Protein AF-A0A7C2QYY4-F1 (afdb_monomer_lite)

Structure (mmCIF, N/CA/C/O backbone):
data_AF-A0A7C2QYY4-F1
#
_entry.id   AF-A0A7C2QYY4-F1
#
loop_
_atom_site.group_PDB
_atom_site.id
_atom_site.type_symbol
_atom_site.label_atom_id
_atom_site.label_alt_id
_atom_site.label_comp_id
_atom_site.label_asym_id
_atom_site.label_entity_id
_atom_site.label_seq_id
_atom_site.pdbx_PDB_ins_code
_atom_site.Cartn_x
_atom_site.Cartn_y
_atom_site.Cartn_z
_atom_site.occupancy
_atom_site.B_iso_or_equiv
_atom_site.auth_seq_id
_atom_site.auth_comp_id
_atom_site.auth_asym_id
_atom_site.auth_atom_id
_atom_site.pdbx_PDB_model_num
ATOM 1 N N . GLY A 1 1 ? -17.687 -6.686 -1.451 1.00 63.34 1 GLY A N 1
ATOM 2 C CA . GLY A 1 1 ? -17.752 -5.262 -1.857 1.00 63.34 1 GLY A CA 1
ATOM 3 C C . GLY A 1 1 ? -17.688 -4.257 -0.705 1.00 63.34 1 GLY A C 1
ATOM 4 O O . GLY A 1 1 ? -16.712 -3.523 -0.603 1.00 63.34 1 GLY A O 1
ATOM 5 N N . ARG A 1 2 ? -18.720 -4.170 0.155 1.00 78.81 2 ARG A N 1
ATOM 6 C CA . ARG A 1 2 ? -18.873 -3.066 1.136 1.00 78.81 2 ARG A CA 1
ATOM 7 C C . ARG A 1 2 ? -17.776 -2.995 2.211 1.00 78.81 2 ARG A C 1
ATOM 9 O O . ARG A 1 2 ? -17.298 -1.902 2.499 1.00 78.81 2 ARG A O 1
ATOM 16 N N . ILE A 1 3 ? -17.348 -4.136 2.757 1.00 80.62 3 ILE A N 1
ATOM 17 C CA . ILE A 1 3 ? -16.317 -4.194 3.812 1.00 80.62 3 ILE A CA 1
ATOM 18 C C . ILE A 1 3 ? -14.969 -3.675 3.295 1.00 80.62 3 ILE A C 1
ATOM 20 O O . ILE A 1 3 ? -14.390 -2.785 3.907 1.00 80.62 3 ILE A O 1
ATOM 24 N N . ILE A 1 4 ? -14.520 -4.131 2.120 1.00 79.12 4 ILE A N 1
ATOM 25 C CA . ILE A 1 4 ? -13.267 -3.666 1.499 1.00 79.12 4 ILE A CA 1
ATOM 26 C C . ILE A 1 4 ? -13.304 -2.154 1.250 1.00 79.12 4 ILE A C 1
ATOM 28 O O . ILE A 1 4 ? -12.349 -1.446 1.565 1.00 79.12 4 ILE A O 1
ATOM 32 N N . ARG A 1 5 ? -14.428 -1.622 0.751 1.00 82.69 5 ARG A N 1
ATOM 33 C CA . ARG A 1 5 ? -14.584 -0.175 0.535 1.00 82.69 5 ARG A CA 1
ATOM 34 C C . ARG A 1 5 ? -14.480 0.622 1.841 1.00 82.69 5 ARG A C 1
ATOM 36 O O . ARG A 1 5 ? -13.918 1.712 1.830 1.00 82.69 5 ARG A O 1
ATOM 43 N N . ARG A 1 6 ? -14.981 0.073 2.953 1.00 85.06 6 ARG A N 1
ATOM 44 C CA . ARG A 1 6 ? -14.900 0.691 4.285 1.00 85.06 6 ARG A CA 1
ATOM 45 C C . ARG A 1 6 ? -13.484 0.623 4.861 1.00 85.06 6 ARG A C 1
ATOM 47 O O . ARG A 1 6 ? -12.974 1.640 5.314 1.00 85.06 6 ARG A O 1
ATOM 54 N N . LEU A 1 7 ? -12.832 -0.539 4.785 1.00 82.81 7 LEU A N 1
ATOM 55 C CA . LEU A 1 7 ? -11.464 -0.740 5.282 1.00 82.81 7 LEU A CA 1
ATOM 56 C C . LEU A 1 7 ? -10.442 0.107 4.514 1.00 82.81 7 LEU A C 1
ATOM 58 O O . LEU A 1 7 ? -9.518 0.656 5.103 1.00 82.81 7 LEU A O 1
ATOM 62 N N . THR A 1 8 ? -10.642 0.274 3.207 1.00 87.88 8 THR A N 1
ATOM 63 C CA . THR A 1 8 ? -9.745 1.062 2.351 1.00 87.88 8 THR A CA 1
ATOM 64 C C . THR A 1 8 ? -10.078 2.560 2.315 1.00 87.88 8 THR A C 1
ATOM 66 O O . THR A 1 8 ? -9.421 3.307 1.590 1.00 87.88 8 THR A O 1
ATOM 69 N N . TYR A 1 9 ? -11.080 3.037 3.066 1.00 89.12 9 TYR A N 1
ATOM 70 C CA . TYR A 1 9 ? -11.494 4.448 3.043 1.00 89.12 9 TYR A CA 1
ATOM 71 C C . TYR A 1 9 ? -10.415 5.398 3.590 1.00 89.12 9 TYR A C 1
ATOM 73 O O . TYR A 1 9 ? -10.265 6.507 3.092 1.00 89.12 9 TYR A O 1
ATOM 81 N N . SER A 1 10 ? -9.620 4.955 4.568 1.00 89.31 10 SER A N 1
ATOM 82 C CA . SER A 1 10 ? -8.531 5.741 5.176 1.00 89.31 10 SER A CA 1
ATOM 83 C C . SER A 1 10 ? -7.214 5.718 4.381 1.00 89.31 10 SER A C 1
ATOM 85 O O . SER A 1 10 ? -6.223 6.357 4.768 1.00 89.31 10 SER A O 1
ATOM 87 N N . LEU A 1 11 ? -7.169 4.955 3.285 1.00 96.75 11 LEU A N 1
ATOM 88 C CA . LEU A 1 11 ? -5.996 4.827 2.429 1.00 96.75 11 LEU A CA 1
ATOM 89 C C . LEU A 1 11 ? -5.952 5.952 1.396 1.00 96.75 11 LEU A C 1
ATOM 91 O O . LEU A 1 11 ? -6.969 6.295 0.792 1.00 96.75 11 LEU A O 1
ATOM 95 N N . SER A 1 12 ? -4.752 6.478 1.136 1.00 97.62 12 SER A N 1
ATOM 96 C CA . SER A 1 12 ? -4.541 7.332 -0.038 1.00 97.62 12 SER A CA 1
ATOM 97 C C . SER A 1 12 ? -4.778 6.532 -1.331 1.00 97.62 12 SER A C 1
ATOM 99 O O . SER A 1 12 ? -4.698 5.299 -1.303 1.00 97.62 12 SER A O 1
ATOM 101 N N . PRO A 1 13 ? -5.011 7.182 -2.487 1.00 96.94 13 PRO A N 1
ATOM 102 C CA . PRO A 1 13 ? -5.182 6.473 -3.758 1.00 96.94 13 PRO A CA 1
ATOM 103 C C . PRO A 1 13 ? -4.037 5.494 -4.068 1.00 96.94 13 PRO A C 1
ATOM 105 O O . PRO A 1 13 ? -4.291 4.349 -4.435 1.00 96.94 13 PRO A O 1
ATOM 108 N N . LYS A 1 14 ? -2.785 5.903 -3.812 1.00 98.12 14 LYS A N 1
ATOM 109 C CA . LYS A 1 14 ? -1.586 5.064 -3.995 1.00 98.12 14 LYS A CA 1
ATOM 110 C C . LYS A 1 14 ? -1.549 3.869 -3.036 1.00 98.12 14 LYS A C 1
ATOM 112 O O . LYS A 1 14 ? -1.265 2.752 -3.450 1.00 98.12 14 LYS A O 1
ATOM 117 N N . GLN A 1 15 ? -1.880 4.082 -1.763 1.00 98.38 15 GLN A N 1
ATOM 118 C CA . GLN A 1 15 ? -1.974 3.001 -0.774 1.00 98.38 15 GLN A CA 1
ATOM 119 C C . GLN A 1 15 ? -3.072 2.000 -1.143 1.00 98.38 15 GLN A C 1
ATOM 121 O O . GLN A 1 15 ? -2.861 0.795 -1.048 1.00 98.38 15 GLN A O 1
ATOM 126 N N . LYS A 1 16 ? -4.232 2.498 -1.586 1.00 97.31 16 LYS A N 1
ATOM 127 C CA . LYS A 1 16 ? -5.381 1.675 -1.966 1.00 97.31 16 LYS A CA 1
ATOM 128 C C . LYS A 1 16 ? -5.063 0.787 -3.162 1.00 97.31 16 LYS A C 1
ATOM 130 O O . LYS A 1 16 ? -5.325 -0.406 -3.079 1.00 97.31 16 LYS A O 1
ATOM 135 N N . ILE A 1 17 ? -4.506 1.343 -4.241 1.00 97.31 17 ILE A N 1
ATOM 136 C CA . ILE A 1 17 ? -4.243 0.550 -5.447 1.00 97.31 17 ILE A CA 1
ATOM 137 C C . ILE A 1 17 ? -3.188 -0.528 -5.191 1.00 97.31 17 ILE A C 1
ATOM 139 O O . ILE A 1 17 ? -3.413 -1.682 -5.534 1.00 97.31 17 ILE A O 1
ATOM 143 N N . VAL A 1 18 ? -2.102 -0.194 -4.486 1.00 98.38 18 VAL A N 1
ATOM 144 C CA . VAL A 1 18 ? -1.064 -1.172 -4.135 1.00 98.38 18 VAL A CA 1
ATOM 145 C C . VAL A 1 18 ? 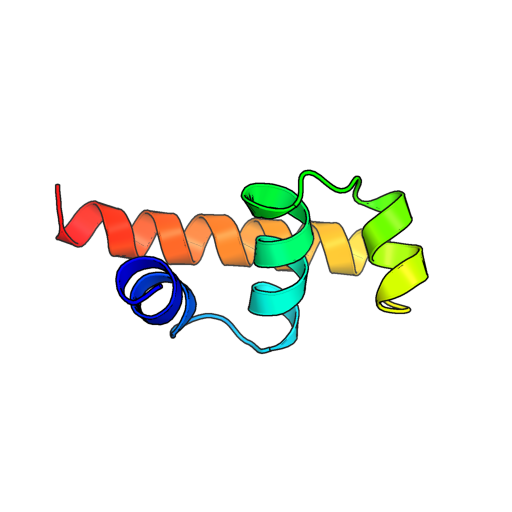-1.609 -2.259 -3.200 1.00 98.38 18 VAL A C 1
ATOM 147 O O . VAL A 1 18 ? -1.297 -3.431 -3.385 1.00 98.38 18 VAL A O 1
ATOM 150 N N . PHE A 1 19 ? -2.446 -1.897 -2.222 1.00 97.50 19 PHE A N 1
ATOM 151 C CA . PHE A 1 19 ? -3.083 -2.870 -1.332 1.00 97.50 19 PHE A CA 1
ATOM 152 C C . PHE A 1 19 ? -4.000 -3.831 -2.090 1.00 97.50 19 PHE A C 1
ATOM 154 O O . PHE A 1 19 ? -3.908 -5.033 -1.887 1.00 97.50 19 PHE A O 1
ATOM 161 N N . VAL A 1 20 ? -4.864 -3.313 -2.968 1.00 95.88 20 VAL A N 1
ATOM 162 C CA . VAL A 1 20 ? -5.786 -4.140 -3.761 1.00 95.88 20 VAL A CA 1
ATOM 163 C C . VAL A 1 20 ? -5.004 -5.105 -4.649 1.00 95.88 20 VAL A C 1
ATOM 165 O O . VAL A 1 20 ? -5.223 -6.308 -4.568 1.00 95.88 20 VAL A O 1
ATOM 168 N N . LEU A 1 21 ?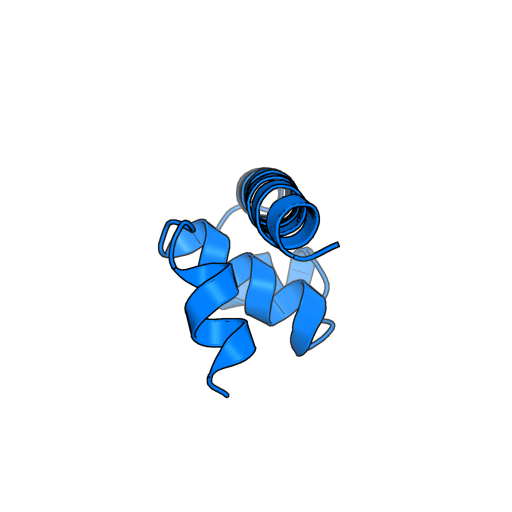 -4.044 -4.598 -5.427 1.00 97.69 21 LEU A N 1
ATOM 169 C CA . LEU A 1 21 ? -3.260 -5.432 -6.337 1.00 97.69 21 LEU A CA 1
ATOM 170 C C . LEU A 1 21 ? -2.432 -6.496 -5.597 1.00 97.69 21 LEU A C 1
ATOM 172 O O . LEU A 1 21 ? -2.291 -7.607 -6.089 1.00 97.69 21 LEU A O 1
ATOM 176 N N . SER A 1 22 ? -1.900 -6.185 -4.412 1.00 98.12 22 SER A N 1
ATOM 177 C CA . SER A 1 22 ? -1.089 -7.145 -3.655 1.00 98.12 22 SER A CA 1
ATOM 178 C C . SER A 1 22 ? -1.926 -8.155 -2.868 1.00 98.12 22 SER A C 1
ATOM 180 O O . SER A 1 22 ? -1.660 -9.347 -2.945 1.00 98.12 22 SER A O 1
ATOM 182 N N . GLU A 1 23 ? -2.907 -7.700 -2.086 1.00 95.56 23 GLU A N 1
ATOM 183 C CA . GLU A 1 23 ? -3.610 -8.543 -1.105 1.00 95.56 23 GLU A CA 1
ATOM 184 C C . GLU A 1 23 ? -4.860 -9.211 -1.668 1.00 95.56 23 GLU A C 1
ATOM 186 O O . GLU A 1 23 ? -5.279 -10.247 -1.161 1.00 95.56 23 GLU A O 1
ATOM 191 N N . LEU A 1 24 ? -5.493 -8.598 -2.672 1.00 93.44 24 LEU A N 1
ATOM 192 C CA . LEU A 1 24 ? -6.719 -9.129 -3.270 1.00 93.44 24 LEU A CA 1
ATOM 193 C C . LEU A 1 24 ? -6.429 -9.847 -4.585 1.00 93.44 24 LEU A C 1
ATOM 195 O O . LEU A 1 24 ? -6.972 -10.922 -4.808 1.00 93.44 24 LEU A O 1
ATOM 199 N N . GLU A 1 25 ? -5.552 -9.279 -5.415 1.00 96.19 25 GLU A N 1
ATOM 200 C CA . GLU A 1 25 ? -5.181 -9.867 -6.712 1.00 96.19 25 GLU A CA 1
ATOM 201 C C . GLU A 1 25 ? -3.906 -10.731 -6.643 1.00 96.19 25 GLU A C 1
ATOM 203 O O . GLU A 1 25 ? -3.572 -11.416 -7.605 1.00 96.19 25 GLU A O 1
ATOM 208 N N . GLY A 1 26 ? -3.177 -10.721 -5.519 1.00 97.94 26 GLY A N 1
ATOM 209 C CA . GLY A 1 26 ? -2.002 -11.579 -5.309 1.00 97.94 26 GLY A CA 1
ATOM 210 C C . GLY A 1 26 ? -0.763 -11.211 -6.134 1.00 97.94 26 GLY A C 1
ATOM 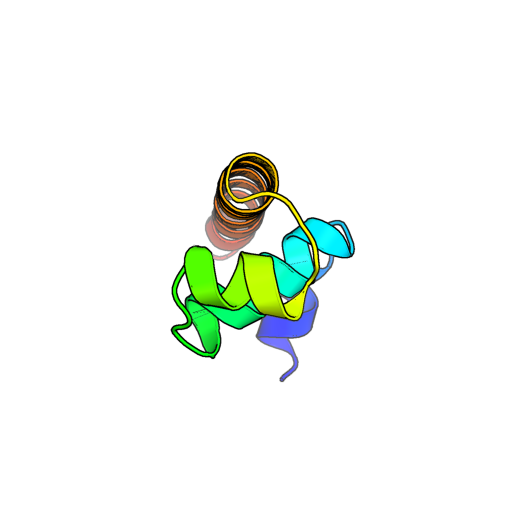211 O O . GLY A 1 26 ? 0.154 -12.025 -6.247 1.00 97.94 26 GLY A O 1
ATOM 212 N N . LEU A 1 27 ? -0.711 -10.010 -6.717 1.00 98.50 27 LEU A N 1
ATOM 213 C CA . LEU A 1 27 ? 0.391 -9.595 -7.585 1.00 98.50 27 LEU A CA 1
ATOM 214 C C . LEU A 1 27 ? 1.677 -9.319 -6.802 1.00 98.50 27 LEU A C 1
ATOM 216 O O . LEU A 1 27 ? 1.662 -8.824 -5.667 1.00 98.50 27 LEU A O 1
ATOM 220 N N . SER A 1 28 ? 2.820 -9.579 -7.442 1.00 98.38 28 SER A N 1
ATOM 221 C CA . SER A 1 28 ? 4.117 -9.284 -6.845 1.00 98.38 28 SER A CA 1
ATOM 222 C C . SER A 1 28 ? 4.397 -7.777 -6.834 1.00 98.38 28 SER A C 1
ATOM 224 O O . SER A 1 28 ? 3.861 -6.999 -7.622 1.00 98.38 28 SER A O 1
ATOM 226 N N . HIS A 1 29 ? 5.316 -7.329 -5.974 1.00 98.19 29 HIS A N 1
ATOM 227 C CA . HIS A 1 29 ? 5.730 -5.920 -5.971 1.00 98.19 29 HIS A CA 1
ATOM 228 C C . HIS A 1 29 ? 6.366 -5.471 -7.298 1.00 98.19 29 HIS A C 1
ATOM 230 O O . HIS A 1 29 ? 6.389 -4.271 -7.567 1.00 98.19 29 HIS A O 1
ATOM 236 N N . ALA A 1 30 ? 6.933 -6.400 -8.077 1.00 98.38 30 ALA A N 1
ATOM 237 C CA . ALA A 1 30 ? 7.485 -6.097 -9.392 1.00 98.38 30 ALA A CA 1
ATOM 238 C C . ALA A 1 30 ? 6.354 -5.833 -10.391 1.00 98.38 30 ALA A C 1
ATOM 240 O O . ALA A 1 30 ? 6.320 -4.749 -10.959 1.00 98.38 30 ALA A O 1
ATOM 241 N N . ASP A 1 31 ? 5.367 -6.727 -10.473 1.00 98.62 31 ASP A N 1
ATOM 242 C CA . ASP A 1 31 ? 4.210 -6.549 -11.363 1.00 98.62 31 ASP A CA 1
ATOM 243 C C . ASP A 1 31 ? 3.449 -5.262 -11.029 1.00 98.62 31 ASP A C 1
ATOM 245 O O . ASP A 1 31 ? 3.088 -4.487 -11.908 1.00 98.62 31 ASP A O 1
ATOM 249 N N . ILE A 1 32 ? 3.266 -4.968 -9.738 1.00 98.69 32 ILE A N 1
ATOM 250 C CA . ILE A 1 32 ? 2.617 -3.728 -9.293 1.00 98.69 32 ILE A CA 1
ATOM 251 C C . ILE A 1 32 ? 3.437 -2.498 -9.695 1.00 98.69 32 ILE A C 1
ATOM 253 O O . ILE A 1 32 ? 2.863 -1.484 -10.092 1.00 98.69 32 ILE A O 1
ATOM 257 N N . SER A 1 33 ? 4.767 -2.562 -9.582 1.00 98.62 33 SER A N 1
ATOM 258 C CA . SER A 1 33 ? 5.666 -1.488 -10.024 1.00 98.62 33 SER A CA 1
ATOM 259 C C . SER A 1 33 ? 5.485 -1.221 -11.518 1.00 98.62 33 SER A C 1
ATOM 261 O O . SER A 1 33 ? 5.346 -0.065 -11.913 1.00 98.62 33 SER A O 1
ATOM 263 N N . ASP A 1 34 ? 5.420 -2.280 -12.321 1.00 98.56 34 ASP A N 1
ATOM 264 C CA . ASP A 1 34 ? 5.309 -2.189 -13.776 1.00 98.56 34 ASP A CA 1
ATOM 265 C C . ASP A 1 34 ? 3.915 -1.697 -14.208 1.00 98.56 34 ASP A C 1
ATOM 267 O O . ASP A 1 34 ? 3.806 -0.815 -15.057 1.00 98.56 34 ASP A O 1
ATOM 271 N N . ILE A 1 35 ? 2.845 -2.168 -13.557 1.00 98.31 35 ILE A N 1
ATOM 272 C CA . ILE A 1 35 ? 1.455 -1.756 -13.828 1.00 98.31 35 ILE A CA 1
ATOM 273 C C . ILE A 1 35 ? 1.200 -0.298 -13.432 1.00 98.31 35 ILE A C 1
ATOM 275 O O . ILE A 1 35 ? 0.510 0.438 -14.136 1.00 98.31 35 ILE A O 1
ATOM 279 N N . THR A 1 36 ? 1.698 0.123 -12.267 1.00 97.75 36 THR A N 1
ATOM 280 C CA . THR A 1 36 ? 1.373 1.445 -11.698 1.00 97.75 36 THR A CA 1
ATOM 281 C C . THR A 1 36 ? 2.373 2.534 -12.081 1.00 97.75 36 THR A C 1
ATOM 283 O O . THR A 1 36 ? 2.127 3.708 -11.798 1.00 97.75 36 THR A O 1
ATOM 286 N N . GLY A 1 37 ? 3.522 2.163 -12.658 1.00 98.44 37 GLY A N 1
ATOM 287 C CA . GLY A 1 37 ? 4.653 3.061 -12.908 1.00 98.44 37 GLY A CA 1
ATOM 288 C C . GLY A 1 37 ? 5.353 3.556 -11.633 1.00 98.44 37 GLY A C 1
ATOM 289 O O . GLY A 1 37 ? 6.225 4.423 -11.689 1.00 98.44 37 GLY A O 1
ATOM 290 N N . MET A 1 38 ? 4.975 3.049 -10.456 1.00 98.31 38 MET A N 1
ATOM 291 C CA . MET A 1 38 ? 5.597 3.419 -9.187 1.00 98.31 38 MET A CA 1
ATOM 292 C C . MET A 1 38 ? 6.888 2.633 -8.987 1.00 98.31 38 MET A C 1
ATOM 294 O O . MET A 1 38 ? 6.887 1.420 -9.115 1.00 98.31 38 MET A O 1
ATOM 298 N N . GLY A 1 39 ? 7.970 3.280 -8.548 1.00 98.44 39 GLY A N 1
ATOM 299 C CA . GLY A 1 39 ? 9.192 2.549 -8.199 1.00 98.44 39 GLY A CA 1
ATOM 300 C C . GLY A 1 39 ? 8.967 1.514 -7.083 1.00 98.44 39 GLY A C 1
ATOM 301 O O . GLY A 1 39 ? 8.221 1.768 -6.133 1.00 98.44 39 GLY A O 1
ATOM 302 N N . LYS A 1 40 ? 9.672 0.374 -7.138 1.00 98.00 40 LYS A N 1
ATOM 303 C CA . LYS A 1 40 ? 9.541 -0.752 -6.183 1.00 98.00 40 LYS A CA 1
ATOM 304 C C . LYS A 1 40 ? 9.612 -0.337 -4.704 1.00 98.00 40 LYS A C 1
ATOM 306 O O . LYS A 1 40 ? 8.869 -0.867 -3.879 1.00 98.00 40 LYS A O 1
ATOM 311 N N . THR A 1 41 ? 10.462 0.630 -4.347 1.00 98.31 41 THR A N 1
ATOM 312 C CA . THR A 1 41 ? 10.537 1.180 -2.976 1.00 98.31 41 THR A CA 1
ATOM 313 C C . THR A 1 41 ? 9.249 1.900 -2.578 1.00 98.31 41 THR A C 1
ATOM 315 O O . THR A 1 41 ? 8.774 1.740 -1.455 1.00 98.31 41 THR A O 1
ATOM 318 N N . SER A 1 42 ? 8.648 2.648 -3.509 1.00 98.50 42 SER A N 1
ATOM 319 C CA . SER A 1 42 ? 7.363 3.321 -3.305 1.00 98.50 42 SER A CA 1
ATOM 320 C C . SER A 1 42 ? 6.219 2.317 -3.170 1.00 98.50 42 SER A C 1
ATOM 322 O O . SER A 1 42 ? 5.358 2.493 -2.311 1.00 98.50 42 SER A O 1
ATOM 324 N N . VAL A 1 43 ? 6.222 1.235 -3.956 1.00 98.75 43 VAL A N 1
ATOM 325 C CA . VAL A 1 43 ? 5.248 0.137 -3.816 1.00 98.75 43 VAL A CA 1
ATOM 326 C C . VAL A 1 43 ? 5.326 -0.462 -2.410 1.00 98.75 43 VA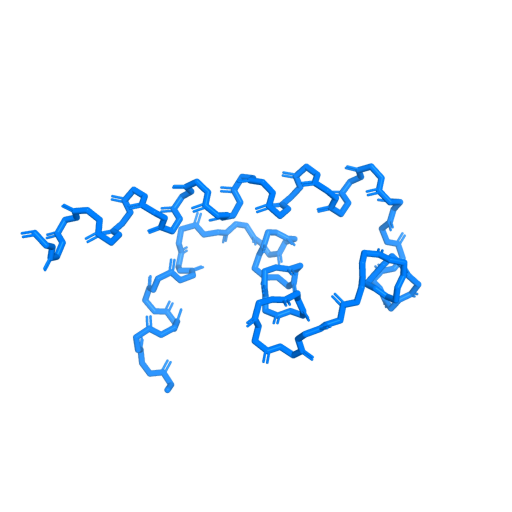L A C 1
ATOM 328 O O . VAL A 1 43 ? 4.326 -0.491 -1.695 1.00 98.75 43 VAL A O 1
ATOM 331 N N . LYS A 1 44 ? 6.527 -0.846 -1.958 1.00 98.44 44 LYS A N 1
ATOM 332 C CA . LYS A 1 44 ? 6.736 -1.416 -0.616 1.00 98.44 44 LYS A CA 1
ATOM 333 C C . LYS A 1 44 ? 6.275 -0.478 0.503 1.00 98.44 44 LYS A C 1
ATOM 335 O O . LYS A 1 44 ? 5.572 -0.920 1.412 1.00 98.44 44 LYS A O 1
ATOM 340 N N . SER A 1 45 ? 6.644 0.806 0.450 1.00 98.69 45 SER A N 1
ATOM 341 C CA . SER A 1 45 ? 6.271 1.764 1.499 1.00 98.69 45 SER A CA 1
ATOM 342 C C . SER A 1 45 ? 4.764 2.027 1.526 1.00 98.69 45 SER A C 1
ATOM 344 O O . SER A 1 45 ? 4.154 2.000 2.597 1.00 98.69 45 SER A O 1
ATOM 346 N N . ASN A 1 46 ? 4.126 2.193 0.363 1.00 98.62 46 ASN A N 1
ATOM 347 C CA . ASN A 1 46 ? 2.674 2.353 0.283 1.00 98.62 46 ASN A CA 1
ATOM 348 C C . ASN A 1 46 ? 1.935 1.115 0.804 1.00 98.62 46 ASN A C 1
ATOM 350 O O . ASN A 1 46 ? 0.984 1.276 1.570 1.00 98.62 46 ASN A O 1
ATOM 354 N N . LEU A 1 47 ? 2.393 -0.095 0.466 1.00 98.44 47 LEU A N 1
ATOM 355 C CA . LEU A 1 47 ? 1.795 -1.332 0.969 1.00 98.44 47 LEU A CA 1
ATOM 356 C C . LEU A 1 47 ? 1.928 -1.453 2.490 1.00 98.44 47 LEU A C 1
ATOM 358 O O . LEU A 1 47 ? 0.952 -1.764 3.171 1.00 98.44 47 LEU A O 1
ATOM 362 N N . HIS A 1 48 ? 3.109 -1.160 3.040 1.00 98.44 48 HIS A N 1
ATOM 363 C CA . HIS A 1 48 ? 3.339 -1.192 4.484 1.00 98.44 48 HIS A CA 1
ATOM 364 C C . HIS A 1 48 ? 2.376 -0.259 5.231 1.00 98.44 48 HIS A C 1
ATOM 366 O O . HIS A 1 48 ? 1.685 -0.680 6.163 1.00 98.44 48 HIS A 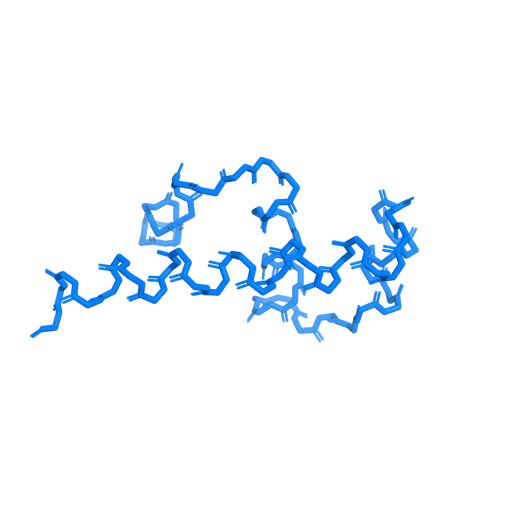O 1
ATOM 372 N N . HIS A 1 49 ? 2.272 0.999 4.792 1.00 98.31 49 HIS A N 1
ATOM 373 C CA . HIS A 1 49 ? 1.348 1.953 5.401 1.00 98.31 49 HIS A CA 1
ATOM 374 C C . HIS A 1 49 ? -0.118 1.547 5.213 1.00 98.31 49 HIS A C 1
ATOM 376 O O . HIS A 1 49 ? -0.922 1.757 6.124 1.00 98.31 49 HIS A O 1
ATOM 382 N N . ALA A 1 50 ? -0.471 0.945 4.074 1.00 97.88 50 ALA A N 1
ATOM 383 C CA . ALA A 1 50 ? -1.818 0.443 3.835 1.00 97.88 50 ALA A CA 1
ATOM 384 C C . ALA A 1 50 ? -2.197 -0.683 4.807 1.00 97.88 50 ALA A C 1
ATOM 386 O O . ALA A 1 50 ? -3.230 -0.591 5.472 1.00 97.88 50 ALA A O 1
ATOM 387 N N . ARG A 1 51 ? -1.326 -1.691 4.957 1.00 96.94 51 ARG A N 1
ATOM 388 C CA . ARG A 1 51 ? -1.497 -2.802 5.907 1.00 96.94 51 ARG A CA 1
ATOM 389 C C . ARG A 1 51 ? -1.652 -2.299 7.335 1.00 96.94 51 ARG A C 1
ATOM 391 O O . ARG A 1 51 ? -2.579 -2.707 8.028 1.00 96.94 51 ARG A O 1
ATOM 398 N N . ARG A 1 52 ? -0.792 -1.366 7.761 1.00 96.56 52 ARG A N 1
ATOM 399 C CA . ARG A 1 52 ? -0.863 -0.773 9.103 1.00 96.56 52 ARG A CA 1
ATOM 400 C C . ARG A 1 52 ? -2.206 -0.081 9.347 1.00 96.56 52 ARG A C 1
ATOM 402 O O . ARG A 1 52 ? -2.871 -0.390 10.330 1.00 96.56 52 ARG A O 1
ATOM 409 N N . LYS A 1 53 ? -2.632 0.803 8.438 1.00 95.69 53 LYS A N 1
ATOM 410 C CA . LYS A 1 53 ? -3.909 1.527 8.559 1.00 95.69 53 LYS A CA 1
ATOM 411 C C . LYS A 1 53 ? -5.112 0.588 8.576 1.00 95.69 53 LYS A C 1
ATOM 413 O O . LYS A 1 53 ? -6.044 0.812 9.341 1.00 95.69 53 LYS A O 1
ATOM 418 N N . ILE A 1 54 ? -5.109 -0.453 7.743 1.00 94.06 54 ILE A N 1
ATOM 419 C CA . ILE A 1 54 ? -6.189 -1.446 7.734 1.00 94.06 54 ILE A CA 1
ATOM 420 C C . ILE A 1 54 ? -6.185 -2.258 9.030 1.00 94.06 54 ILE A C 1
ATOM 422 O O . ILE A 1 54 ? -7.241 -2.414 9.634 1.00 94.06 54 ILE A O 1
ATOM 426 N N . GLY A 1 55 ? -5.020 -2.697 9.509 1.00 93.38 55 GLY A N 1
ATOM 427 C CA . GLY A 1 55 ? -4.897 -3.387 10.794 1.00 93.38 55 GLY A CA 1
ATOM 428 C C . GLY A 1 55 ? -5.416 -2.549 11.967 1.00 93.38 55 GLY A C 1
ATOM 429 O O . GLY A 1 55 ? -6.160 -3.053 12.802 1.00 93.38 55 GLY A O 1
ATOM 430 N N . GLU A 1 56 ? -5.103 -1.251 12.000 1.00 92.38 56 GLU A N 1
ATOM 431 C CA . GLU A 1 56 ? -5.636 -0.305 12.994 1.00 92.38 56 GLU A CA 1
ATOM 432 C C . GLU A 1 56 ? -7.166 -0.158 12.919 1.00 92.38 56 GLU A C 1
ATOM 434 O O . GLU A 1 56 ? -7.812 0.029 13.948 1.00 92.38 56 GLU A O 1
ATOM 439 N N . GLN A 1 57 ? -7.767 -0.257 11.727 1.00 88.62 57 GLN A N 1
ATOM 440 C CA . GLN A 1 57 ? -9.226 -0.253 11.579 1.00 88.62 57 GLN A CA 1
ATOM 441 C C . GLN A 1 57 ? -9.839 -1.571 12.041 1.00 88.62 57 GLN A C 1
ATOM 443 O O . GLN A 1 57 ? -10.826 -1.539 12.764 1.00 88.62 57 GLN A O 1
ATOM 448 N N . ILE A 1 58 ? -9.252 -2.710 11.666 1.00 88.38 58 ILE A N 1
ATOM 449 C CA . ILE A 1 58 ? -9.745 -4.044 12.040 1.00 88.38 58 ILE A CA 1
ATOM 450 C C . ILE A 1 58 ? -9.753 -4.218 13.560 1.00 88.38 58 ILE A C 1
ATOM 452 O O . ILE A 1 58 ? -10.737 -4.717 14.090 1.00 88.38 58 ILE A O 1
ATOM 456 N N . LYS A 1 59 ? -8.735 -3.718 14.272 1.00 87.75 59 LYS A N 1
ATOM 457 C CA . LYS A 1 59 ? -8.688 -3.716 15.748 1.00 87.75 59 LYS A CA 1
ATOM 458 C C . LYS A 1 59 ? -9.870 -3.018 16.431 1.00 87.75 59 LYS A C 1
ATOM 460 O O . LYS A 1 59 ? -10.034 -3.171 17.628 1.00 87.75 59 LYS A O 1
ATOM 465 N N . LYS A 1 60 ? -10.661 -2.212 15.715 1.00 79.06 60 LYS A N 1
ATOM 466 C CA . LYS A 1 60 ? -11.880 -1.583 16.255 1.00 79.06 60 LYS A CA 1
ATOM 467 C C . LYS A 1 60 ? -13.122 -2.467 16.119 1.00 79.06 60 LYS A C 1
ATOM 469 O O . LYS A 1 60 ? -14.182 -2.084 16.600 1.00 79.06 60 LYS A O 1
ATOM 474 N N . TYR A 1 61 ? -13.010 -3.579 15.396 1.00 74.31 61 TYR A N 1
ATOM 475 C CA . TYR A 1 61 ? -14.094 -4.523 15.121 1.00 74.31 61 TYR A CA 1
ATOM 476 C C . TYR A 1 61 ? -13.875 -5.894 15.777 1.00 74.31 61 TYR A C 1
ATOM 478 O O . TYR A 1 61 ? -14.757 -6.741 15.663 1.00 74.31 61 TYR A O 1
ATOM 486 N N . ILE A 1 62 ? -12.717 -6.113 16.409 1.00 65.56 62 ILE A N 1
ATOM 487 C CA . ILE A 1 62 ? -12.364 -7.303 17.198 1.00 65.56 62 ILE A CA 1
ATOM 488 C C . ILE A 1 62 ? -12.260 -6.853 18.651 1.00 65.56 62 ILE A C 1
ATOM 490 O O . ILE A 1 62 ? -12.794 -7.568 19.521 1.00 65.56 62 ILE A O 1
#

pLDDT: mean 93.32, std 8.17, range [63.34, 98.75]

Foldseek 3Di:
DVVLCVLCVPADPLLSQLQCCCVVVVDDLVVSCVVVVPPSVSSVVSPVVSVVSSVVVVVVVD

Sequence (62 aa):
GRIIRRLTYSLSPKQKIVFVLSELEGLSHAD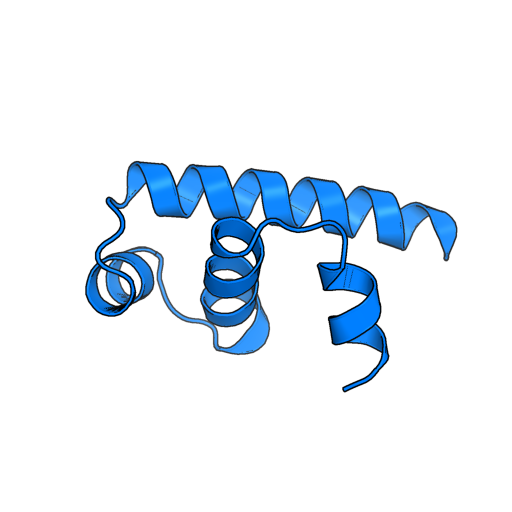ISDITGMGKTSVKSNLHHARRKIGEQIKKYI

Secondary structure (DSSP, 8-state):
-HHHHHHGGGS-HHHHHHHIIIIIS---HHHHHHHH---HHHHHHHHHHHHHHHHHHHTTT-

Radius of gyration: 11.51 Å; chains: 1; bounding box: 29×19×31 Å